Protein AF-A0A316D8R1-F1 (afdb_monomer)

pLDDT: mean 84.89, std 15.45, range [44.38, 97.94]

Organism: NCBI:txid378543

Radius of gyration: 22.31 Å; Cα contacts (8 Å, |Δi|>4): 85; chains: 1; bounding box: 73×30×58 Å

Mean predicted aligned error: 10.23 Å

Sequence (137 aa):
METTRPKRKTTRTHRALELETQEMLDAAETISLGQAMKDFITAKTAERAAPRTIKDYESHFRYLRNWLTDHHPEITLQKITATVLREYVTWMTNDKEKFADHHIKRSKPGVTGLSPMTVNIRIRTMRAFFNWCQSEG

InterPro domains:
  IPR010998 Integrase/recombinase, N-terminal [G3DSA:1.10.150.130] (26-137)
  IPR011010 DNA breaking-rejoining enzyme, catalytic core [SSF56349] (31-137)
  IPR025269 Phage integrase SAM-like domain [PF13102] (37-131)
  IPR044068 Core-binding (CB) domain [PS51900] (31-134)

Foldseek 3Di:
DDDDDDDDDDDDDPVNVVVVVVVVVVVVPADFPVRLLVVLLVVCVVVVPDPVVSVLLVVLSVVLVVVCCVPPVPDGPVNDDPVVVVVVLVCQAFPAFPCPVPPPDDTDPPDGGDDPVVSVSSVVSVCSSVVCVVVPD

Structure (mmCIF, N/CA/C/O backbone):
data_AF-A0A316D8R1-F1
#
_entry.id   AF-A0A316D8R1-F1
#
loop_
_atom_site.group_PDB
_atom_site.id
_atom_site.type_symbol
_atom_site.label_atom_id
_atom_site.label_alt_id
_atom_site.label_comp_id
_atom_site.label_asym_id
_atom_site.label_entity_id
_atom_site.label_seq_id
_atom_site.pdbx_PDB_ins_code
_atom_site.Cartn_x
_atom_site.Cartn_y
_atom_site.Cartn_z
_atom_site.occupancy
_atom_site.B_iso_or_equiv
_atom_site.auth_seq_id
_atom_site.auth_comp_id
_atom_site.auth_asym_id
_atom_site.auth_atom_id
_atom_site.pdbx_PDB_model_num
ATOM 1 N N . MET A 1 1 ? -51.646 19.036 -39.142 1.00 44.38 1 MET A N 1
ATOM 2 C CA . MET A 1 1 ? -52.081 18.223 -37.985 1.00 44.38 1 MET A CA 1
ATOM 3 C C . MET A 1 1 ? -50.830 17.847 -37.218 1.00 44.38 1 MET A C 1
ATOM 5 O O . MET A 1 1 ? -50.110 16.966 -37.661 1.00 44.38 1 MET A O 1
ATOM 9 N N . GLU A 1 2 ? -50.517 18.569 -36.148 1.00 48.25 2 GLU A N 1
ATOM 10 C CA . GLU A 1 2 ? -49.294 18.360 -35.369 1.00 48.25 2 GLU A CA 1
ATOM 11 C C . GLU A 1 2 ? -49.704 17.988 -33.944 1.00 48.25 2 GLU A C 1
ATOM 13 O O . GLU A 1 2 ? -50.318 18.776 -33.228 1.00 48.25 2 GLU A O 1
ATOM 18 N N . THR A 1 3 ? -49.486 16.726 -33.574 1.00 49.09 3 THR A N 1
ATOM 19 C CA . THR A 1 3 ? -49.880 16.188 -32.270 1.00 49.09 3 THR A CA 1
ATOM 20 C C . THR A 1 3 ? -48.711 16.313 -31.298 1.00 49.09 3 THR A C 1
ATOM 22 O O . THR A 1 3 ? -47.805 15.476 -31.292 1.00 49.09 3 THR A O 1
ATOM 25 N N . THR A 1 4 ? -48.725 17.342 -30.455 1.00 52.19 4 THR A N 1
ATOM 26 C CA . THR A 1 4 ? -47.747 17.503 -29.372 1.00 52.19 4 THR A CA 1
ATOM 27 C C . THR A 1 4 ? -48.005 16.453 -28.288 1.00 52.19 4 THR A C 1
ATOM 29 O O . THR A 1 4 ? -48.990 16.529 -27.555 1.00 52.19 4 THR A O 1
ATOM 32 N N . ARG A 1 5 ? -47.128 15.444 -28.177 1.00 58.62 5 ARG A N 1
ATOM 33 C CA . ARG A 1 5 ? -47.180 14.453 -27.086 1.00 58.62 5 ARG A CA 1
ATOM 34 C C . ARG A 1 5 ? -46.862 15.125 -25.741 1.00 58.62 5 ARG A C 1
ATOM 36 O O . ARG A 1 5 ? -45.877 15.862 -25.660 1.00 58.62 5 ARG A O 1
ATOM 43 N N . PRO A 1 6 ? -47.625 14.853 -24.667 1.00 55.84 6 PRO A N 1
ATOM 44 C CA . PRO A 1 6 ? -47.364 15.459 -23.370 1.00 55.84 6 PRO A CA 1
ATOM 45 C C . PRO A 1 6 ? -46.076 14.887 -22.765 1.00 55.84 6 PRO A C 1
ATOM 47 O O . PRO A 1 6 ? -45.908 13.671 -22.643 1.00 55.84 6 PRO A O 1
ATOM 50 N N . LYS A 1 7 ? -45.153 15.772 -22.369 1.00 57.84 7 LYS A N 1
ATOM 51 C CA . LYS A 1 7 ? -43.934 15.397 -21.641 1.00 57.84 7 LYS A CA 1
ATOM 52 C C . LYS A 1 7 ? -44.322 14.869 -20.258 1.00 57.84 7 LYS A C 1
ATOM 54 O O . LYS A 1 7 ? -44.760 15.633 -19.399 1.00 57.84 7 LYS A O 1
ATOM 59 N N . ARG A 1 8 ? -44.145 13.564 -20.032 1.00 51.91 8 ARG A N 1
ATOM 60 C CA . ARG A 1 8 ? -44.236 12.959 -18.697 1.00 51.91 8 ARG A CA 1
ATOM 61 C C . ARG A 1 8 ? -43.124 13.546 -17.827 1.00 51.91 8 ARG A C 1
ATOM 63 O O . ARG A 1 8 ? -41.949 13.310 -18.092 1.00 51.91 8 ARG A O 1
ATOM 70 N N . LYS A 1 9 ? -43.494 14.313 -16.801 1.00 52.19 9 LYS A N 1
ATOM 71 C CA . LYS A 1 9 ? -42.576 14.682 -15.721 1.00 52.19 9 LYS A CA 1
ATOM 72 C C . LYS A 1 9 ? -42.426 13.462 -14.817 1.00 52.19 9 LYS A C 1
ATOM 74 O O . LYS A 1 9 ? -43.358 13.099 -14.107 1.00 52.19 9 LYS A O 1
ATOM 79 N N . THR A 1 10 ? -41.287 12.790 -14.896 1.00 57.50 10 THR A N 1
ATOM 80 C CA . THR A 1 10 ? -40.895 11.753 -13.942 1.00 57.50 10 THR A CA 1
ATOM 81 C C . THR A 1 10 ? -40.521 12.439 -12.633 1.00 57.50 10 THR A C 1
ATOM 83 O O . THR A 1 10 ? -39.462 13.049 -12.523 1.00 57.50 10 THR A O 1
ATOM 86 N N . THR A 1 11 ? -41.411 12.390 -11.645 1.00 60.72 11 THR A N 1
ATOM 87 C CA . THR A 1 11 ? -41.090 12.828 -10.283 1.00 60.72 11 THR A CA 1
ATOM 88 C C . THR A 1 11 ? -40.252 11.742 -9.619 1.00 60.72 11 THR A C 1
ATOM 90 O O . THR A 1 11 ? -40.676 10.587 -9.557 1.00 60.72 11 THR A O 1
AT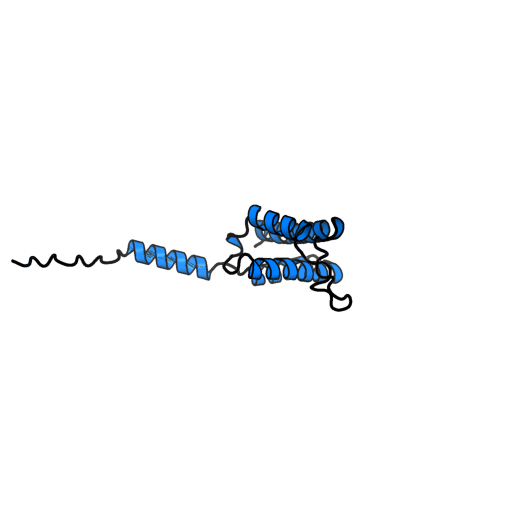OM 93 N N . ARG A 1 12 ? -39.056 12.096 -9.135 1.00 60.12 12 ARG A N 1
ATOM 94 C CA . ARG A 1 12 ? -38.235 11.197 -8.315 1.00 60.12 12 ARG A CA 1
ATOM 95 C C . ARG A 1 12 ? -39.019 10.814 -7.063 1.00 60.12 12 ARG A C 1
ATOM 97 O O . ARG A 1 12 ? -39.487 11.679 -6.332 1.00 60.12 12 ARG A O 1
ATOM 104 N N . THR A 1 13 ? -39.184 9.519 -6.832 1.00 69.06 13 THR A N 1
ATOM 105 C CA . THR A 1 13 ? -39.852 8.996 -5.635 1.00 69.06 13 THR A CA 1
ATOM 106 C C . THR A 1 13 ? -38.980 9.191 -4.398 1.00 69.06 13 THR A C 1
ATOM 108 O O . THR A 1 13 ? -37.764 9.043 -4.501 1.00 69.06 13 THR A O 1
ATOM 111 N N . HIS A 1 14 ? -39.591 9.404 -3.228 1.00 70.75 14 HIS A N 1
ATOM 112 C CA . HIS A 1 14 ? -38.890 9.511 -1.938 1.00 70.75 14 HIS A CA 1
ATOM 113 C C . HIS A 1 14 ? -37.896 8.367 -1.694 1.00 70.75 14 HIS A C 1
ATOM 115 O O . HIS A 1 14 ? -36.748 8.632 -1.374 1.00 70.75 14 HIS A O 1
ATOM 121 N N . ARG A 1 15 ? -38.263 7.120 -2.016 1.00 69.19 15 ARG A N 1
ATOM 122 C CA . ARG A 1 15 ? -37.365 5.953 -1.926 1.00 69.19 15 ARG A CA 1
ATOM 123 C C . ARG A 1 15 ? -36.064 6.094 -2.729 1.00 69.19 15 ARG A C 1
ATOM 125 O O . ARG A 1 15 ? -35.023 5.615 -2.308 1.00 69.19 15 ARG A O 1
ATOM 132 N N . ALA A 1 16 ? -36.113 6.741 -3.892 1.00 68.00 16 ALA A N 1
ATOM 133 C CA . ALA A 1 16 ? -34.934 6.969 -4.732 1.00 68.00 16 ALA A CA 1
ATOM 134 C C . ALA A 1 16 ? -34.088 8.158 -4.250 1.00 68.00 16 ALA A C 1
ATOM 136 O O . ALA A 1 16 ? -32.954 8.306 -4.689 1.00 68.00 16 ALA A O 1
ATOM 137 N N . LEU A 1 17 ? -34.646 9.027 -3.404 1.00 70.06 17 LEU A N 1
ATOM 138 C CA . LEU A 1 17 ? -33.904 10.070 -2.696 1.00 70.06 17 LEU A CA 1
ATOM 139 C C . LEU A 1 17 ? -33.284 9.495 -1.417 1.00 70.06 17 LEU A C 1
ATOM 141 O O . LEU A 1 17 ? -32.128 9.767 -1.141 1.00 70.06 17 LEU A O 1
ATOM 145 N N . GLU A 1 18 ? -34.009 8.647 -0.687 1.00 71.62 18 GLU A N 1
ATOM 146 C CA . GLU A 1 18 ? -33.522 7.928 0.498 1.00 71.62 18 GLU A CA 1
ATOM 147 C C . GLU A 1 18 ? -32.348 7.003 0.167 1.00 71.62 18 GLU A C 1
ATOM 149 O O . GLU A 1 18 ? -31.344 7.043 0.865 1.00 71.62 18 GLU A O 1
ATOM 154 N N . LEU A 1 19 ? -32.429 6.231 -0.925 1.00 69.06 19 LEU A N 1
ATOM 155 C CA . LEU A 1 19 ? -31.321 5.384 -1.387 1.00 69.06 19 LEU A CA 1
ATOM 156 C C . LEU A 1 19 ? -30.081 6.202 -1.754 1.00 69.06 19 LEU A C 1
ATOM 158 O O . LEU A 1 19 ? -28.982 5.838 -1.369 1.00 69.06 19 LEU A O 1
ATOM 162 N N . GLU A 1 20 ? -30.259 7.326 -2.447 1.00 73.12 20 GLU A N 1
ATOM 163 C CA . GLU A 1 20 ? -29.147 8.201 -2.836 1.00 73.12 20 GLU A CA 1
ATOM 164 C C . GLU A 1 20 ? -28.550 8.915 -1.613 1.00 73.12 20 GLU A C 1
ATOM 166 O O . GLU A 1 20 ? -27.340 9.074 -1.508 1.00 73.12 20 GLU A O 1
ATOM 171 N N . THR A 1 21 ? -29.393 9.278 -0.639 1.00 71.62 21 THR A N 1
ATOM 172 C CA . THR A 1 21 ? -28.955 9.835 0.648 1.00 71.62 21 THR A CA 1
ATOM 173 C C . THR A 1 21 ? -28.169 8.793 1.440 1.00 71.62 21 THR A C 1
ATOM 175 O O . THR A 1 21 ? -27.128 9.120 1.995 1.00 71.62 21 THR A O 1
ATOM 178 N N . GLN A 1 22 ? -28.622 7.538 1.455 1.00 65.50 22 GLN A N 1
ATOM 179 C CA . GLN A 1 22 ? -27.919 6.439 2.111 1.00 65.50 22 GLN A CA 1
ATOM 180 C C . GLN A 1 22 ? -26.588 6.127 1.416 1.00 65.50 22 GLN A C 1
ATOM 182 O O . GLN A 1 22 ? -25.572 6.043 2.089 1.00 65.50 22 GLN A O 1
ATOM 187 N N . GLU A 1 23 ? -26.553 6.053 0.084 1.00 65.31 23 GLU A N 1
ATOM 188 C CA . GLU A 1 23 ? -25.311 5.876 -0.683 1.00 65.31 23 GLU A CA 1
ATOM 189 C C . GLU A 1 23 ? -24.324 7.031 -0.453 1.00 65.31 23 GLU A C 1
ATOM 191 O O . GLU A 1 23 ? -23.118 6.808 -0.362 1.00 65.31 23 GLU A O 1
ATOM 196 N N . MET A 1 24 ? -24.819 8.265 -0.322 1.00 62.38 24 MET A N 1
ATOM 197 C CA . MET A 1 24 ? -23.998 9.429 0.016 1.00 62.38 24 MET A CA 1
ATOM 198 C C . MET A 1 24 ? -23.467 9.386 1.454 1.00 62.38 24 MET A C 1
ATOM 200 O O . MET A 1 24 ? -22.323 9.782 1.676 1.00 62.38 24 MET A O 1
ATOM 204 N N . LEU A 1 25 ? -24.268 8.926 2.418 1.00 60.38 25 LEU A N 1
ATOM 205 C CA . LEU A 1 25 ? -23.848 8.753 3.812 1.00 60.38 25 LEU A CA 1
ATOM 206 C C . LEU A 1 25 ? -22.807 7.636 3.931 1.00 60.38 25 LEU A C 1
ATOM 208 O O . LEU A 1 25 ? -21.743 7.863 4.499 1.00 60.38 25 LEU A O 1
ATOM 212 N N . ASP A 1 26 ? -23.054 6.492 3.295 1.00 58.31 26 ASP A N 1
ATOM 213 C CA . ASP A 1 26 ? -22.121 5.368 3.253 1.00 58.31 26 ASP A CA 1
ATOM 214 C C . ASP A 1 26 ? -20.800 5.788 2.583 1.00 58.31 26 ASP A C 1
ATOM 216 O O . ASP A 1 26 ? -19.719 5.482 3.080 1.00 58.31 26 ASP A O 1
ATOM 220 N N . ALA A 1 27 ? -20.855 6.561 1.490 1.00 55.88 27 ALA A N 1
ATOM 221 C CA . ALA A 1 27 ? -19.661 7.106 0.845 1.00 55.88 27 ALA A CA 1
ATOM 222 C C . ALA A 1 27 ? -18.909 8.109 1.740 1.00 55.88 27 ALA A C 1
ATOM 224 O O . ALA A 1 27 ? -17.675 8.108 1.748 1.00 55.88 27 ALA A O 1
ATOM 225 N N . ALA A 1 28 ? -19.625 8.934 2.510 1.00 53.22 28 ALA A N 1
ATOM 226 C CA . ALA A 1 28 ? -19.037 9.888 3.450 1.00 53.22 28 ALA A CA 1
ATOM 227 C C . ALA A 1 28 ? -18.394 9.209 4.675 1.00 53.22 28 ALA A C 1
ATOM 229 O O . ALA A 1 28 ? -17.471 9.771 5.264 1.00 53.22 28 ALA A O 1
ATOM 230 N N . GLU A 1 29 ? -18.844 8.005 5.032 1.00 56.47 29 GLU A N 1
ATOM 231 C CA . GLU A 1 29 ? -18.36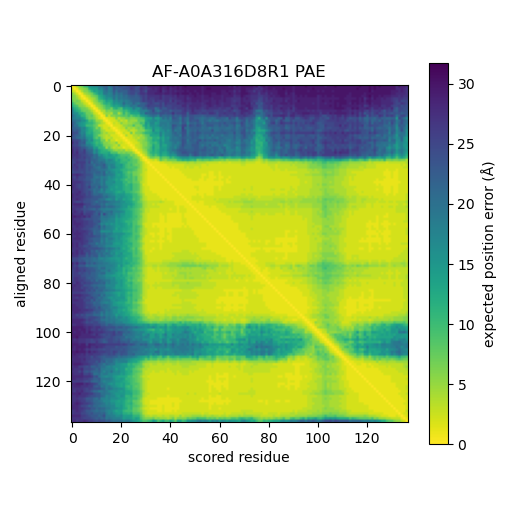6 7.245 6.192 1.00 56.47 29 GLU A CA 1
ATOM 232 C C . GLU A 1 29 ? -17.239 6.249 5.846 1.00 56.47 29 GLU A C 1
ATOM 234 O O . GLU A 1 29 ? -16.626 5.647 6.730 1.00 56.47 29 GLU A O 1
ATOM 239 N N . THR A 1 30 ? -16.880 6.104 4.563 1.00 69.88 30 THR A N 1
ATOM 240 C CA . THR A 1 30 ? -15.749 5.249 4.173 1.00 69.88 30 THR A CA 1
ATOM 241 C C . THR A 1 30 ? -14.395 5.859 4.544 1.00 69.88 30 THR A C 1
ATOM 243 O O . THR A 1 30 ? -13.978 6.907 4.047 1.00 69.88 30 THR A O 1
ATOM 246 N N . ILE A 1 31 ? -13.642 5.145 5.386 1.00 83.00 31 ILE A N 1
ATOM 247 C CA . ILE A 1 31 ? -12.252 5.482 5.705 1.00 83.00 31 ILE A CA 1
ATOM 248 C C . ILE A 1 31 ? -11.433 5.492 4.408 1.00 83.00 31 ILE A C 1
ATOM 250 O O . ILE A 1 31 ? -11.416 4.524 3.640 1.00 83.00 31 ILE A O 1
ATOM 254 N N . SER A 1 32 ? -10.728 6.598 4.159 1.00 90.25 32 SER A N 1
ATOM 255 C CA . SER A 1 32 ? -9.832 6.693 3.006 1.00 90.25 32 SER A CA 1
ATOM 256 C C . SER A 1 32 ? -8.653 5.724 3.144 1.00 90.25 32 SER A C 1
ATOM 258 O O . SER A 1 32 ? -8.140 5.502 4.240 1.00 90.25 32 SER A O 1
ATOM 260 N N . LEU A 1 33 ? -8.133 5.227 2.018 1.00 90.88 33 LEU A N 1
ATOM 261 C CA . LEU A 1 33 ? -6.949 4.356 1.992 1.00 90.88 33 LEU A CA 1
ATOM 262 C C . LEU A 1 33 ? -5.753 4.968 2.754 1.00 90.88 33 LEU A C 1
ATOM 264 O O . LEU A 1 33 ? -5.001 4.268 3.427 1.00 90.88 33 LEU A O 1
ATOM 268 N N . GLY A 1 34 ? -5.581 6.292 2.667 1.00 92.88 34 GLY A N 1
ATOM 269 C CA . GLY A 1 34 ? -4.532 7.011 3.389 1.00 92.88 34 GLY A CA 1
ATOM 270 C C . GLY A 1 34 ? -4.772 7.104 4.896 1.00 92.88 34 GLY A C 1
ATOM 271 O O . GLY A 1 34 ? -3.802 7.099 5.650 1.00 92.88 34 GLY A O 1
ATOM 272 N N . GLN A 1 35 ? -6.029 7.183 5.333 1.00 93.56 35 GLN A N 1
ATOM 273 C CA . GLN A 1 35 ? -6.378 7.185 6.752 1.00 93.56 35 GLN A CA 1
ATOM 274 C C . GLN A 1 35 ? -6.179 5.795 7.362 1.00 93.56 35 GLN A C 1
ATOM 276 O O . GLN A 1 35 ? -5.442 5.686 8.336 1.00 93.56 35 GLN A O 1
ATOM 281 N N . ALA A 1 36 ? -6.663 4.739 6.700 1.00 94.75 36 ALA A N 1
ATOM 282 C CA . ALA A 1 36 ? -6.433 3.356 7.126 1.00 94.75 36 ALA A CA 1
ATOM 283 C C . ALA A 1 36 ? -4.936 3.047 7.308 1.00 94.75 36 ALA A C 1
ATOM 285 O O . ALA A 1 36 ? -4.533 2.388 8.262 1.00 94.75 36 ALA A O 1
ATOM 286 N N . MET A 1 37 ? -4.071 3.582 6.436 1.00 96.56 37 MET A N 1
ATOM 287 C CA . MET A 1 37 ? -2.624 3.429 6.598 1.00 96.56 37 MET A CA 1
ATOM 288 C C . MET A 1 37 ? -2.070 4.140 7.842 1.00 96.56 37 MET A C 1
ATOM 290 O O . MET A 1 37 ? -1.172 3.611 8.494 1.00 96.56 37 MET A O 1
ATOM 294 N N . LYS A 1 38 ? -2.567 5.332 8.188 1.00 96.69 38 LYS A N 1
ATOM 295 C CA . LYS A 1 38 ? -2.142 6.029 9.417 1.00 96.69 38 LYS A CA 1
ATOM 296 C C . LYS A 1 38 ? -2.555 5.247 10.659 1.00 96.69 38 LYS A C 1
ATOM 298 O O . LYS A 1 38 ? -1.762 5.127 11.595 1.00 96.69 38 LYS A O 1
ATOM 303 N N . ASP A 1 39 ? -3.759 4.694 10.638 1.00 96.56 39 ASP A N 1
ATOM 304 C CA . ASP A 1 39 ? -4.298 3.909 11.744 1.00 96.56 39 ASP A CA 1
ATOM 305 C C . ASP A 1 39 ? -3.501 2.603 11.900 1.00 96.56 39 ASP A C 1
ATOM 307 O O . ASP A 1 39 ? -3.028 2.295 12.995 1.00 96.56 39 ASP A O 1
ATOM 311 N N . PHE A 1 40 ? -3.173 1.935 10.786 1.00 97.50 40 PHE A N 1
ATOM 312 C CA . PHE A 1 40 ? -2.267 0.784 10.761 1.00 97.50 40 PHE A CA 1
ATOM 313 C C . PHE A 1 40 ? -0.886 1.098 11.358 1.00 97.50 40 PHE A C 1
ATOM 315 O O . PHE A 1 40 ? -0.372 0.340 12.181 1.00 97.50 40 PHE A O 1
ATOM 322 N N . ILE A 1 41 ? -0.260 2.217 10.974 1.00 97.94 41 ILE A N 1
ATOM 323 C CA . ILE A 1 41 ? 1.041 2.617 11.537 1.00 97.94 41 ILE A CA 1
ATOM 324 C C . ILE A 1 41 ? 0.936 2.907 13.037 1.00 97.94 41 ILE A C 1
ATOM 326 O O . ILE A 1 41 ? 1.840 2.538 13.794 1.00 97.94 41 ILE A O 1
ATOM 330 N N . THR A 1 42 ? -0.162 3.515 13.481 1.00 97.69 42 THR A N 1
ATOM 331 C CA . THR A 1 42 ? -0.432 3.754 14.905 1.00 97.69 42 THR A CA 1
ATOM 332 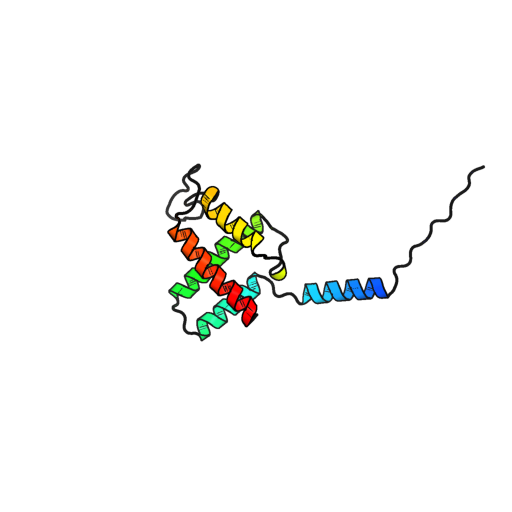C C . THR A 1 42 ? -0.524 2.432 15.667 1.00 97.69 42 THR A C 1
ATOM 334 O O . THR A 1 42 ? 0.170 2.263 16.672 1.00 97.69 42 THR A O 1
ATOM 337 N N . ALA A 1 43 ? -1.268 1.454 15.141 1.00 97.56 43 ALA A N 1
ATOM 338 C CA . ALA A 1 43 ? -1.367 0.113 15.714 1.00 97.56 43 ALA A CA 1
ATOM 339 C C . ALA A 1 43 ? 0.004 -0.584 15.785 1.00 97.56 43 ALA A C 1
ATOM 341 O O . ALA A 1 43 ? 0.426 -1.036 16.849 1.00 97.56 43 ALA A O 1
ATOM 342 N N . LYS A 1 44 ? 0.781 -0.578 14.692 1.00 97.12 44 LYS A N 1
ATOM 343 C CA . LYS A 1 44 ? 2.128 -1.182 14.674 1.00 97.12 44 LYS A CA 1
ATOM 344 C C . LYS A 1 44 ? 3.120 -0.489 15.598 1.00 97.12 44 LYS A C 1
ATOM 346 O O . LYS A 1 44 ? 4.009 -1.141 16.146 1.00 97.12 44 LYS A O 1
ATOM 351 N N . THR A 1 45 ? 2.956 0.807 15.820 1.00 97.06 45 THR A N 1
ATOM 352 C CA . THR A 1 45 ? 3.749 1.543 16.806 1.00 97.06 45 THR A CA 1
ATOM 353 C C . THR A 1 45 ? 3.379 1.123 18.231 1.00 97.06 45 THR A C 1
ATOM 355 O O . THR A 1 45 ? 4.277 0.887 19.040 1.00 97.06 45 THR A O 1
ATOM 358 N N . ALA A 1 46 ? 2.088 0.946 18.530 1.00 97.00 46 ALA A N 1
ATOM 359 C CA . ALA A 1 46 ? 1.621 0.436 19.823 1.00 97.00 46 ALA A CA 1
ATOM 360 C C . ALA A 1 46 ? 2.100 -1.006 20.095 1.00 97.00 46 ALA A C 1
ATOM 362 O O . ALA A 1 46 ? 2.486 -1.329 21.218 1.00 97.00 46 ALA A O 1
ATOM 363 N N . GLU A 1 47 ? 2.197 -1.838 19.052 1.00 96.00 47 GLU A N 1
ATOM 364 C CA . GLU A 1 47 ? 2.810 -3.179 19.091 1.00 96.00 47 GLU A CA 1
ATOM 365 C C . GLU A 1 47 ? 4.343 -3.162 19.267 1.00 96.00 47 GLU A C 1
ATOM 367 O O . GLU A 1 47 ? 4.972 -4.218 19.335 1.00 96.00 47 GLU A O 1
ATOM 372 N N . ARG A 1 48 ? 4.967 -1.978 19.349 1.00 96.88 48 ARG A N 1
ATOM 373 C CA . ARG A 1 48 ? 6.425 -1.784 19.429 1.00 96.88 48 ARG A CA 1
ATOM 374 C C . ARG A 1 48 ? 7.186 -2.321 18.212 1.00 96.88 48 ARG A C 1
ATOM 376 O O . ARG A 1 48 ? 8.323 -2.781 18.340 1.00 96.88 48 ARG A O 1
ATOM 383 N N . ALA A 1 49 ? 6.599 -2.237 17.017 1.00 97.00 49 ALA A N 1
ATOM 384 C CA . ALA A 1 49 ? 7.336 -2.517 15.791 1.00 97.00 49 ALA A CA 1
ATOM 385 C C . ALA A 1 49 ? 8.568 -1.600 15.685 1.00 97.00 49 ALA A C 1
ATOM 387 O O . ALA A 1 49 ? 8.515 -0.409 15.996 1.00 97.00 49 ALA A O 1
ATOM 388 N N . ALA A 1 50 ? 9.693 -2.154 15.225 1.00 97.62 50 ALA A N 1
ATOM 389 C CA . ALA A 1 50 ? 10.923 -1.382 15.095 1.00 97.62 50 ALA A CA 1
ATOM 390 C C . ALA A 1 50 ? 10.721 -0.174 14.153 1.00 97.62 50 ALA A C 1
ATOM 392 O O . ALA A 1 50 ? 10.052 -0.318 13.123 1.00 97.62 50 ALA A O 1
ATOM 393 N N . PRO A 1 51 ? 11.368 0.984 14.404 1.00 97.19 51 PRO A N 1
ATOM 394 C CA . PRO A 1 51 ? 11.236 2.170 13.548 1.00 97.19 51 PRO A CA 1
ATOM 395 C C . PRO A 1 51 ? 11.560 1.891 12.078 1.00 97.19 51 PRO A C 1
ATOM 397 O O . PRO A 1 51 ? 10.953 2.445 11.161 1.00 97.19 51 PRO A O 1
ATOM 400 N N . ARG A 1 52 ? 12.505 0.973 11.841 1.00 96.50 52 ARG A N 1
ATOM 401 C CA . ARG A 1 52 ? 12.843 0.519 10.494 1.00 96.50 52 ARG A CA 1
ATOM 402 C C . ARG A 1 52 ? 11.665 -0.175 9.805 1.00 96.50 52 ARG A C 1
ATOM 404 O O . ARG A 1 52 ? 11.407 0.105 8.639 1.00 96.50 52 ARG A O 1
ATOM 411 N N . THR A 1 53 ? 10.959 -1.039 10.525 1.00 96.69 53 THR A N 1
ATOM 412 C CA . THR A 1 53 ? 9.791 -1.771 10.027 1.00 96.69 53 THR A CA 1
ATOM 413 C C . THR A 1 53 ? 8.653 -0.814 9.678 1.00 96.69 53 THR A C 1
ATOM 415 O O . THR A 1 53 ? 8.069 -0.940 8.606 1.00 96.69 53 THR A O 1
ATOM 418 N N . ILE A 1 54 ? 8.392 0.186 10.529 1.00 97.94 54 ILE A N 1
ATOM 419 C CA . ILE A 1 54 ? 7.416 1.257 10.261 1.00 97.94 54 ILE A CA 1
ATOM 420 C C . ILE A 1 54 ? 7.743 1.975 8.946 1.00 97.94 54 ILE A C 1
ATOM 422 O O . ILE A 1 54 ? 6.904 2.054 8.050 1.00 97.94 54 ILE A O 1
ATOM 426 N N . LYS A 1 55 ? 8.998 2.400 8.772 1.00 97.06 55 LYS A N 1
ATOM 427 C CA . LYS A 1 55 ? 9.450 3.070 7.545 1.00 97.06 55 LYS A CA 1
ATOM 428 C C . LYS A 1 55 ? 9.315 2.196 6.294 1.00 97.06 55 LYS A C 1
ATOM 430 O O . LYS A 1 55 ? 9.027 2.705 5.204 1.00 97.06 55 LYS A O 1
ATOM 435 N N . ASP A 1 56 ? 9.555 0.893 6.425 1.00 96.19 56 ASP A N 1
ATOM 436 C CA . ASP A 1 56 ? 9.387 -0.053 5.323 1.00 96.19 56 ASP A CA 1
ATOM 437 C C . ASP A 1 56 ? 7.894 -0.200 4.959 1.00 96.19 56 ASP A C 1
ATOM 439 O O . ASP A 1 56 ? 7.566 -0.158 3.772 1.00 96.19 56 ASP A O 1
ATOM 443 N N . TYR A 1 57 ? 6.981 -0.263 5.940 1.00 97.81 57 TYR A N 1
ATOM 444 C CA . TYR A 1 57 ? 5.534 -0.235 5.687 1.00 97.81 57 TYR A CA 1
ATOM 445 C C . TYR A 1 57 ? 5.108 1.024 4.925 1.00 97.81 57 TYR A C 1
ATOM 447 O O . TYR A 1 57 ? 4.494 0.914 3.863 1.00 97.81 57 TYR A O 1
ATOM 455 N N . GLU A 1 58 ? 5.488 2.210 5.403 1.00 96.75 58 GLU A N 1
ATOM 456 C CA . GLU A 1 58 ? 5.174 3.487 4.747 1.00 96.75 58 GLU A CA 1
ATOM 457 C C . GLU A 1 58 ? 5.714 3.549 3.315 1.00 96.75 58 GLU A C 1
ATOM 459 O O . GLU A 1 58 ? 5.027 3.979 2.385 1.00 96.75 58 GLU A O 1
ATOM 464 N N . SER A 1 59 ? 6.954 3.095 3.113 1.00 96.00 59 SER A N 1
ATOM 465 C CA . SER A 1 59 ? 7.595 3.122 1.799 1.00 96.00 59 SER A CA 1
ATOM 466 C C . SER A 1 59 ? 6.912 2.180 0.815 1.00 96.00 59 SER A C 1
ATOM 468 O O . SER A 1 59 ? 6.680 2.563 -0.331 1.00 96.00 59 SER A O 1
ATOM 470 N N . HIS A 1 60 ? 6.579 0.960 1.238 1.00 96.44 60 HIS A N 1
ATOM 471 C CA . HIS A 1 60 ? 5.902 -0.001 0.373 1.00 96.44 60 HIS A CA 1
ATOM 472 C C . HIS A 1 60 ? 4.461 0.399 0.081 1.00 96.44 60 HIS A C 1
ATOM 474 O O . HIS A 1 60 ? 4.027 0.275 -1.066 1.00 96.44 60 HIS A O 1
ATOM 480 N N . PHE A 1 61 ? 3.762 0.943 1.075 1.00 97.00 61 PHE A N 1
ATOM 481 C CA . PHE A 1 61 ? 2.432 1.498 0.886 1.00 97.00 61 PHE A CA 1
ATOM 482 C C . PHE A 1 61 ? 2.443 2.670 -0.095 1.00 97.00 61 PHE A C 1
ATOM 484 O O . PHE A 1 61 ? 1.620 2.704 -1.003 1.00 97.00 61 PHE A O 1
ATOM 491 N N . ARG A 1 62 ? 3.414 3.588 0.002 1.00 95.81 62 ARG A N 1
ATOM 492 C CA . ARG A 1 62 ? 3.572 4.676 -0.976 1.00 95.81 62 ARG A CA 1
ATOM 493 C C . ARG A 1 62 ? 3.687 4.140 -2.405 1.00 95.81 62 ARG A C 1
ATOM 495 O O . ARG A 1 62 ? 3.068 4.700 -3.300 1.00 95.81 62 ARG A O 1
ATOM 502 N N . TYR A 1 63 ? 4.441 3.061 -2.627 1.00 95.44 63 TYR A N 1
ATOM 503 C CA . TYR A 1 63 ? 4.555 2.469 -3.965 1.00 95.44 63 TYR A CA 1
ATOM 504 C C . TYR A 1 63 ? 3.237 1.879 -4.471 1.00 95.44 63 TYR A C 1
ATOM 506 O O . TYR A 1 63 ? 2.925 2.059 -5.644 1.00 95.44 63 TYR A O 1
ATOM 514 N N . LEU A 1 64 ? 2.475 1.206 -3.603 1.00 96.50 64 LEU A N 1
ATOM 515 C CA . LEU A 1 64 ? 1.138 0.723 -3.947 1.00 96.50 64 LEU A CA 1
ATOM 516 C C . LEU A 1 64 ? 0.208 1.898 -4.263 1.00 96.50 64 LEU A C 1
ATOM 518 O O . LEU A 1 64 ? -0.449 1.888 -5.294 1.00 96.50 64 LEU A O 1
ATOM 522 N N . ARG A 1 65 ? 0.185 2.926 -3.409 1.00 95.31 65 ARG A N 1
ATOM 523 C CA . ARG A 1 65 ? -0.670 4.103 -3.581 1.00 95.31 65 ARG A CA 1
ATOM 524 C C . ARG A 1 65 ? -0.390 4.815 -4.897 1.00 95.31 65 ARG A C 1
ATOM 526 O O . ARG A 1 65 ? -1.332 5.106 -5.612 1.00 95.31 65 ARG A O 1
ATOM 533 N N . ASN A 1 66 ? 0.879 5.060 -5.222 1.00 94.75 66 ASN A N 1
ATOM 534 C CA . ASN A 1 66 ? 1.243 5.692 -6.489 1.00 94.75 66 ASN A CA 1
ATOM 535 C C . ASN A 1 66 ? 0.753 4.851 -7.675 1.00 94.75 66 ASN A C 1
ATOM 537 O O . ASN A 1 66 ? 0.106 5.376 -8.569 1.00 94.75 66 ASN A O 1
ATOM 541 N N . TRP A 1 67 ? 0.972 3.533 -7.633 1.00 96.62 67 TRP A N 1
ATOM 542 C CA . TRP A 1 67 ? 0.485 2.642 -8.682 1.00 96.62 67 TRP A CA 1
ATOM 543 C C . TRP A 1 67 ? -1.046 2.662 -8.815 1.00 96.62 67 TRP A C 1
ATOM 545 O O . TRP A 1 67 ? -1.551 2.712 -9.933 1.00 96.62 67 TRP A O 1
ATOM 555 N N . LEU A 1 68 ? -1.778 2.672 -7.694 1.00 96.19 68 LEU A N 1
ATOM 556 C CA . LEU A 1 68 ? -3.238 2.798 -7.687 1.00 96.19 68 LEU A CA 1
ATOM 557 C C . LEU A 1 68 ? -3.684 4.146 -8.257 1.00 96.19 68 LEU A C 1
ATOM 559 O O . LEU A 1 68 ? -4.612 4.173 -9.045 1.00 96.19 68 LEU A O 1
ATOM 563 N N . THR A 1 69 ? -3.018 5.250 -7.920 1.00 94.69 69 THR A N 1
ATOM 564 C CA . THR A 1 69 ? -3.321 6.562 -8.510 1.00 94.69 69 THR A CA 1
ATOM 565 C C . THR A 1 69 ? -3.143 6.556 -10.029 1.00 94.69 69 THR A C 1
ATOM 567 O O . THR A 1 69 ? -3.966 7.135 -10.730 1.00 94.69 69 THR A O 1
ATOM 570 N N . ASP A 1 70 ? -2.119 5.866 -10.534 1.00 95.06 70 ASP A N 1
ATOM 571 C CA . ASP A 1 70 ? -1.820 5.820 -11.968 1.00 95.06 70 ASP A CA 1
ATOM 572 C C . ASP A 1 70 ? -2.763 4.884 -12.753 1.00 95.06 70 ASP A C 1
ATOM 574 O O . ASP A 1 70 ? -3.126 5.189 -13.887 1.00 95.06 70 ASP A O 1
ATOM 578 N N . HIS A 1 71 ? -3.158 3.741 -12.176 1.00 96.00 71 HIS A N 1
ATOM 579 C CA . HIS A 1 71 ? -3.895 2.678 -12.891 1.00 96.00 71 HIS A CA 1
ATOM 580 C C . HIS A 1 71 ? -5.374 2.582 -12.499 1.00 96.00 71 HIS A C 1
ATOM 582 O O . HIS A 1 71 ? -6.184 2.054 -13.255 1.00 96.00 71 HIS A O 1
ATOM 588 N N . HIS A 1 72 ? -5.723 3.076 -11.314 1.00 94.50 72 HIS A N 1
ATOM 589 C CA . HIS A 1 72 ? -7.027 2.937 -10.670 1.00 94.50 72 HIS A CA 1
ATOM 590 C C . HIS A 1 72 ? -7.407 4.237 -9.920 1.00 94.50 72 HIS A C 1
ATOM 592 O O . HIS A 1 72 ? -7.655 4.198 -8.714 1.00 94.50 72 HIS A O 1
ATOM 598 N N . PRO A 1 73 ? -7.436 5.410 -10.583 1.00 90.69 73 PRO A N 1
ATOM 599 C CA . PRO A 1 73 ? -7.484 6.723 -9.919 1.00 90.69 73 PRO A CA 1
ATOM 600 C C . PRO A 1 73 ? -8.702 6.945 -9.009 1.00 90.69 73 PRO A C 1
ATOM 602 O O . PRO A 1 73 ? -8.619 7.702 -8.046 1.00 90.69 73 PRO A O 1
ATOM 605 N N . GLU A 1 74 ? -9.820 6.273 -9.286 1.00 89.62 74 GLU A N 1
ATOM 606 C CA . GLU A 1 74 ? -11.078 6.399 -8.535 1.00 89.62 74 GLU A CA 1
ATOM 607 C C . GLU A 1 74 ? -11.305 5.252 -7.533 1.00 89.62 74 GLU A C 1
ATOM 609 O O . GLU A 1 74 ? -12.397 5.101 -6.976 1.00 89.62 74 GLU A O 1
ATOM 614 N N . ILE A 1 75 ? -10.304 4.392 -7.315 1.00 91.69 75 ILE A N 1
ATOM 615 C CA . ILE A 1 75 ? -10.467 3.233 -6.439 1.00 91.69 75 ILE A CA 1
ATOM 616 C C . ILE A 1 75 ? -10.524 3.649 -4.971 1.00 91.69 75 ILE A C 1
ATOM 618 O O . ILE A 1 75 ? -9.673 4.373 -4.453 1.00 91.69 75 ILE A O 1
ATOM 622 N N . THR A 1 76 ? -11.531 3.135 -4.276 1.00 90.62 76 THR A N 1
ATOM 623 C CA . THR A 1 76 ? -11.662 3.258 -2.825 1.00 90.62 76 THR A CA 1
ATOM 624 C C . THR A 1 76 ? -11.086 2.022 -2.141 1.00 90.62 76 THR A C 1
ATOM 626 O O . THR A 1 76 ? -10.941 0.970 -2.766 1.00 90.62 76 THR A O 1
ATOM 629 N N . LEU A 1 77 ? -10.776 2.120 -0.844 1.00 89.94 77 LEU A N 1
ATOM 630 C CA . LEU A 1 77 ? -10.216 1.012 -0.054 1.00 89.94 77 LEU A CA 1
ATOM 631 C C . LEU A 1 77 ? -11.053 -0.275 -0.189 1.00 89.94 77 LEU A C 1
ATOM 633 O O . LEU A 1 77 ? -10.510 -1.353 -0.404 1.00 89.94 77 LEU A O 1
ATOM 637 N N . GLN A 1 78 ? -12.375 -0.137 -0.159 1.00 89.50 78 GLN A N 1
ATOM 638 C CA . GLN A 1 78 ? -13.362 -1.218 -0.207 1.00 89.50 78 GLN A CA 1
ATOM 639 C C . GLN A 1 78 ? -13.411 -1.904 -1.580 1.00 89.50 78 GLN A C 1
ATOM 641 O O . GLN A 1 78 ? -13.823 -3.056 -1.693 1.00 89.50 78 GLN A O 1
ATOM 646 N N . LYS A 1 79 ? -12.980 -1.205 -2.636 1.00 91.69 79 LYS A N 1
ATOM 647 C CA . LYS A 1 79 ? -12.919 -1.729 -4.005 1.00 91.69 79 LYS A CA 1
ATOM 648 C C . LYS A 1 79 ? -11.579 -2.397 -4.324 1.00 91.69 79 LYS A C 1
ATOM 650 O O . LYS A 1 79 ? -11.433 -2.971 -5.404 1.00 91.69 79 LYS A O 1
ATOM 655 N N . ILE A 1 80 ? -10.604 -2.366 -3.411 1.00 94.19 80 ILE A N 1
ATOM 656 C CA . ILE A 1 80 ? -9.330 -3.065 -3.600 1.00 94.19 80 ILE A CA 1
ATOM 657 C C . ILE A 1 80 ? -9.552 -4.565 -3.403 1.00 94.19 80 ILE A C 1
ATOM 659 O O . ILE A 1 80 ? -9.621 -5.075 -2.289 1.00 94.19 80 ILE A O 1
ATOM 663 N N . THR A 1 81 ? -9.643 -5.288 -4.516 1.00 94.81 81 THR A N 1
ATOM 664 C CA . THR A 1 81 ? -9.822 -6.743 -4.517 1.00 94.81 81 THR A CA 1
ATOM 665 C C . THR A 1 81 ? -8.494 -7.483 -4.661 1.00 94.81 81 THR A C 1
ATOM 667 O O . THR A 1 81 ? -7.472 -6.928 -5.072 1.00 94.81 81 THR A O 1
ATOM 670 N N . ALA A 1 82 ? -8.512 -8.797 -4.415 1.00 94.81 82 ALA A N 1
ATOM 671 C CA . ALA A 1 82 ? -7.373 -9.664 -4.715 1.00 94.81 82 ALA A CA 1
ATOM 672 C C . ALA A 1 82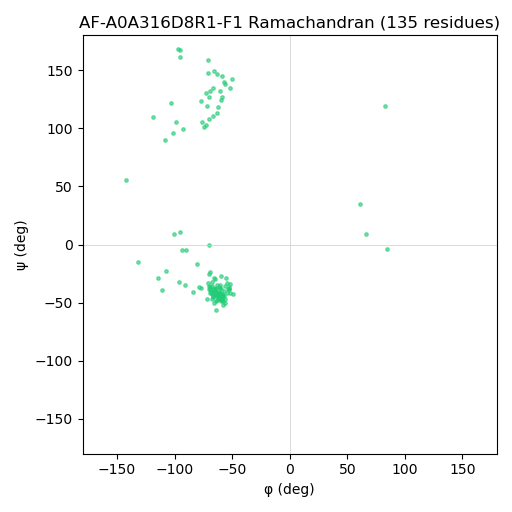 ? -6.933 -9.582 -6.190 1.00 94.81 82 ALA A C 1
ATOM 674 O O . ALA A 1 82 ? -5.755 -9.777 -6.479 1.00 94.81 82 ALA A O 1
ATOM 675 N N . THR A 1 83 ? -7.849 -9.287 -7.117 1.00 96.94 83 THR A N 1
ATOM 676 C CA . THR A 1 83 ? -7.529 -9.088 -8.537 1.00 96.94 83 THR A CA 1
ATOM 677 C C . THR A 1 83 ? -6.659 -7.852 -8.733 1.00 96.94 83 THR A C 1
ATOM 679 O O . THR A 1 83 ? -5.569 -7.982 -9.281 1.00 96.94 83 THR A O 1
ATOM 682 N N . VAL A 1 84 ? -7.051 -6.707 -8.167 1.00 97.12 84 VAL A N 1
ATOM 683 C CA . VAL A 1 84 ? -6.259 -5.462 -8.209 1.00 97.12 84 VAL A CA 1
ATOM 684 C C . VAL A 1 84 ? -4.866 -5.676 -7.605 1.00 97.12 84 VAL A C 1
ATOM 686 O O . VAL A 1 84 ? -3.855 -5.232 -8.146 1.00 97.12 84 VAL A O 1
ATOM 689 N N . LEU A 1 85 ? -4.770 -6.431 -6.506 1.00 96.88 85 LEU A N 1
ATOM 690 C CA . LEU A 1 85 ? -3.473 -6.750 -5.903 1.00 96.88 85 LEU A CA 1
ATOM 691 C C . LEU A 1 85 ? -2.614 -7.672 -6.785 1.00 96.88 85 LEU A C 1
ATOM 693 O O . LEU A 1 85 ? -1.392 -7.519 -6.818 1.00 96.88 85 LEU A O 1
ATOM 697 N N . ARG A 1 86 ? -3.216 -8.621 -7.514 1.00 97.44 86 ARG A N 1
ATOM 698 C CA . ARG A 1 86 ? -2.493 -9.464 -8.485 1.00 97.44 86 ARG A CA 1
ATOM 699 C C . ARG A 1 86 ? -2.034 -8.665 -9.700 1.00 97.44 86 ARG A C 1
ATOM 701 O O . ARG A 1 86 ? -0.932 -8.918 -10.185 1.00 97.44 86 ARG A O 1
ATOM 708 N N . GLU A 1 87 ? -2.821 -7.697 -10.156 1.00 9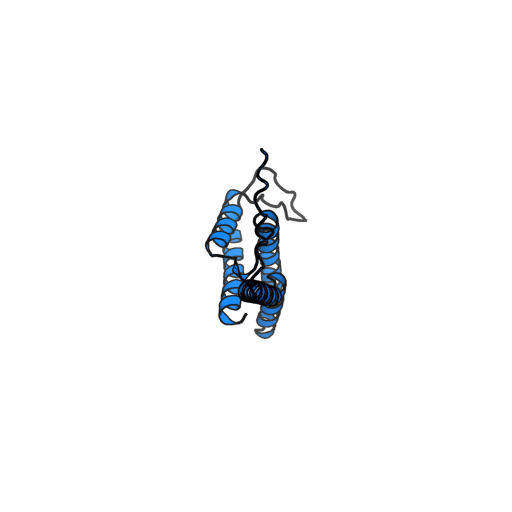7.88 87 GLU A N 1
ATOM 709 C CA . GLU A 1 87 ? -2.411 -6.754 -11.202 1.00 97.88 87 GLU A CA 1
ATOM 710 C C . GLU A 1 87 ? -1.178 -5.965 -10.757 1.00 97.88 87 GLU A C 1
ATOM 712 O O . GLU A 1 87 ? -0.180 -5.949 -11.473 1.00 97.88 87 GLU A O 1
ATOM 717 N N . TYR A 1 88 ? -1.175 -5.431 -9.531 1.00 97.75 88 TYR A N 1
ATOM 718 C CA . TYR A 1 88 ? -0.001 -4.744 -8.988 1.00 97.75 88 TYR A CA 1
ATOM 719 C C . TYR A 1 88 ? 1.239 -5.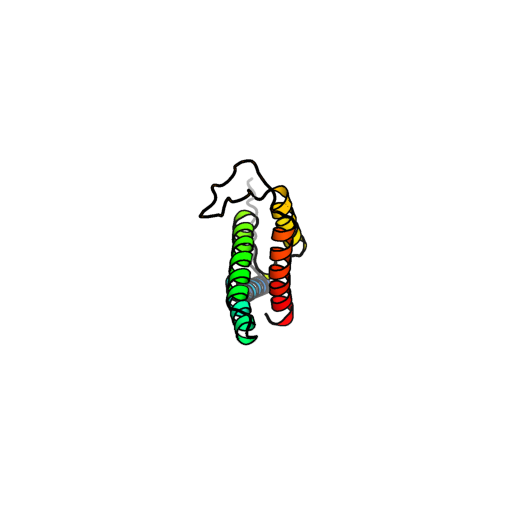650 -8.932 1.00 97.75 88 TYR A C 1
ATOM 721 O O . TYR A 1 88 ? 2.343 -5.232 -9.285 1.00 97.75 88 TYR A O 1
ATOM 729 N N . VAL A 1 89 ? 1.082 -6.910 -8.510 1.00 97.56 89 VAL A N 1
ATOM 730 C CA . VAL A 1 89 ? 2.188 -7.886 -8.486 1.00 97.56 89 VAL A CA 1
ATOM 731 C C . VAL A 1 89 ? 2.696 -8.204 -9.893 1.00 97.56 89 VAL A C 1
ATOM 733 O O . VAL A 1 89 ? 3.910 -8.294 -10.095 1.00 97.56 89 VAL A O 1
ATOM 736 N N . THR A 1 90 ? 1.792 -8.333 -10.862 1.00 97.69 90 THR A N 1
ATOM 737 C CA . THR A 1 90 ? 2.130 -8.578 -12.270 1.00 97.69 90 THR A CA 1
ATOM 738 C C . THR A 1 90 ? 2.908 -7.395 -12.835 1.00 97.69 90 THR A C 1
ATOM 740 O O . THR A 1 90 ? 4.017 -7.575 -13.337 1.00 97.69 90 THR A O 1
ATOM 743 N N . TRP A 1 91 ? 2.407 -6.179 -12.616 1.00 97.50 91 TRP A N 1
ATOM 744 C CA . TRP A 1 91 ? 3.065 -4.943 -13.024 1.00 97.50 91 TRP A CA 1
ATOM 745 C C . TRP A 1 91 ? 4.451 -4.785 -12.391 1.00 97.50 91 TRP A C 1
ATOM 747 O O . TRP A 1 91 ? 5.427 -4.483 -13.075 1.00 97.50 91 TRP A O 1
ATOM 757 N N . MET A 1 92 ? 4.593 -5.054 -11.088 1.00 96.00 92 MET A N 1
ATOM 758 C CA . MET A 1 92 ? 5.903 -5.012 -10.431 1.00 96.00 92 MET A CA 1
ATOM 759 C C . MET A 1 92 ? 6.897 -6.005 -11.037 1.00 96.00 92 MET A C 1
ATOM 761 O O . MET A 1 92 ? 8.092 -5.714 -11.055 1.00 96.00 92 MET A O 1
ATOM 765 N N . THR A 1 93 ? 6.425 -7.170 -11.478 1.00 95.88 93 THR A N 1
ATOM 766 C CA . THR A 1 93 ? 7.266 -8.250 -12.008 1.00 95.88 93 THR A CA 1
ATOM 767 C C . THR A 1 93 ? 7.693 -7.998 -13.450 1.00 95.88 93 THR A C 1
ATOM 769 O O . THR A 1 93 ? 8.830 -8.310 -13.789 1.00 95.88 93 THR A O 1
ATOM 772 N N . ASN A 1 94 ? 6.823 -7.404 -14.269 1.00 93.94 94 ASN A N 1
ATOM 773 C CA . ASN A 1 94 ? 7.024 -7.330 -15.718 1.00 93.94 94 ASN A CA 1
ATOM 774 C C . ASN A 1 94 ? 7.304 -5.913 -16.224 1.00 93.94 94 ASN A C 1
ATOM 776 O O . ASN A 1 94 ? 8.165 -5.725 -17.081 1.00 93.94 94 ASN A O 1
ATOM 780 N N . ASP A 1 95 ? 6.616 -4.918 -15.666 1.00 91.31 95 ASP A N 1
ATOM 781 C CA . ASP A 1 95 ? 6.450 -3.614 -16.316 1.00 91.31 95 ASP A CA 1
ATOM 782 C C . ASP A 1 95 ? 7.143 -2.488 -15.550 1.00 91.31 95 ASP A C 1
ATOM 784 O O . ASP A 1 95 ? 7.614 -1.518 -16.140 1.00 91.31 95 ASP A O 1
ATOM 788 N N . LYS A 1 96 ? 7.268 -2.614 -14.224 1.00 88.38 96 LYS A N 1
ATOM 789 C CA . LYS A 1 96 ? 7.877 -1.567 -13.406 1.00 88.38 96 LYS A CA 1
ATOM 790 C C . LYS A 1 96 ? 9.335 -1.346 -13.799 1.00 88.38 96 LYS A C 1
ATOM 792 O O . LYS A 1 96 ? 10.182 -2.218 -13.595 1.00 88.38 96 LYS A O 1
ATOM 797 N N . GLU A 1 97 ? 9.646 -0.140 -14.257 1.00 84.69 97 GLU A N 1
ATOM 798 C CA . GLU A 1 97 ? 11.017 0.267 -14.550 1.00 84.69 97 GLU A CA 1
ATOM 799 C C . GLU A 1 97 ? 11.914 0.206 -13.306 1.00 84.69 97 GLU A C 1
ATOM 801 O O . GLU A 1 97 ? 11.590 0.713 -12.220 1.00 84.69 97 GLU A O 1
ATOM 806 N N . LYS A 1 98 ? 13.090 -0.410 -13.460 1.00 77.94 98 LYS A N 1
ATOM 807 C CA . LYS A 1 98 ? 14.078 -0.479 -12.385 1.00 77.94 98 LYS A CA 1
ATOM 808 C C . LYS A 1 98 ? 14.667 0.902 -12.124 1.00 77.94 98 LYS A C 1
ATOM 810 O O . LYS A 1 98 ? 15.167 1.572 -13.021 1.00 77.94 98 LYS A O 1
ATOM 815 N N . PHE A 1 99 ? 14.709 1.260 -10.843 1.00 76.69 99 PHE A N 1
ATOM 816 C CA . PHE A 1 99 ? 15.309 2.498 -10.337 1.00 76.69 99 PHE A CA 1
ATOM 817 C C . PHE A 1 99 ? 14.605 3.799 -10.750 1.00 76.69 99 PHE A C 1
ATOM 819 O O . PHE A 1 99 ? 15.126 4.856 -10.415 1.00 76.69 99 PHE A O 1
ATOM 826 N N . ALA A 1 100 ? 13.418 3.748 -11.368 1.00 72.75 100 ALA A N 1
ATOM 827 C CA . ALA A 1 100 ? 12.634 4.949 -11.681 1.00 72.75 100 ALA A CA 1
ATOM 828 C C . ALA A 1 100 ? 12.413 5.848 -10.447 1.00 72.75 100 ALA A C 1
ATOM 830 O O . ALA A 1 100 ? 12.557 7.062 -10.522 1.00 72.75 100 ALA A O 1
ATOM 831 N N . ASP A 1 101 ? 12.195 5.236 -9.279 1.00 69.81 101 ASP A N 1
ATOM 832 C CA . ASP A 1 101 ? 11.959 5.946 -8.015 1.00 69.81 101 ASP A CA 1
ATOM 833 C C . ASP A 1 101 ? 13.236 6.132 -7.158 1.00 69.81 101 ASP A C 1
ATOM 835 O O . ASP A 1 101 ? 13.152 6.443 -5.966 1.00 69.81 101 ASP A O 1
ATOM 839 N N . HIS A 1 102 ? 14.436 5.852 -7.688 1.00 71.31 102 HIS A N 1
ATOM 840 C CA . HIS A 1 102 ? 15.662 5.787 -6.883 1.00 71.31 102 HIS A CA 1
ATOM 841 C C . HIS A 1 102 ? 16.485 7.082 -6.961 1.00 71.31 102 HIS A C 1
ATOM 843 O O . HIS A 1 102 ? 17.248 7.286 -7.893 1.00 71.31 102 HIS A O 1
ATOM 849 N N . HIS A 1 103 ? 16.462 7.898 -5.904 1.00 67.06 103 HIS A N 1
ATOM 850 C CA . HIS A 1 103 ? 17.203 9.174 -5.836 1.00 67.06 103 HIS A CA 1
ATOM 851 C C . HIS A 1 103 ? 18.713 9.099 -6.175 1.00 67.06 103 HIS A C 1
ATOM 853 O O . HIS A 1 103 ? 19.254 10.034 -6.749 1.00 67.06 103 HIS A O 1
ATOM 859 N N . ILE A 1 104 ? 19.403 7.998 -5.837 1.00 68.75 104 ILE A N 1
ATOM 860 C CA . ILE A 1 104 ? 20.853 7.829 -6.113 1.00 68.75 104 ILE A CA 1
ATOM 861 C C . ILE A 1 104 ? 21.148 7.162 -7.467 1.00 68.75 104 ILE A C 1
ATOM 863 O O . ILE A 1 104 ? 22.165 7.440 -8.098 1.00 68.75 104 ILE A O 1
ATOM 867 N N . LYS A 1 105 ? 20.309 6.218 -7.906 1.00 69.69 105 LYS A N 1
ATOM 868 C CA . LYS A 1 105 ? 20.594 5.382 -9.075 1.00 69.69 105 LYS A CA 1
ATOM 869 C C . LYS A 1 105 ? 19.762 5.916 -10.218 1.00 69.69 105 LYS A C 1
ATOM 871 O O . LYS A 1 105 ? 18.544 5.934 -10.110 1.00 69.69 105 LYS A O 1
ATOM 876 N N . ARG A 1 106 ? 20.410 6.314 -11.312 1.00 67.56 106 ARG A N 1
ATOM 877 C CA . ARG A 1 106 ? 19.682 6.738 -12.510 1.00 67.56 106 ARG A CA 1
ATOM 878 C C . ARG A 1 106 ? 18.750 5.610 -12.954 1.00 67.56 106 ARG A C 1
ATOM 880 O O . ARG A 1 106 ? 19.164 4.444 -12.946 1.00 67.56 106 ARG A O 1
ATOM 887 N N . SER A 1 107 ? 17.527 5.976 -13.345 1.00 65.50 107 SER A N 1
ATOM 888 C CA . SER A 1 107 ? 16.635 5.056 -14.049 1.00 65.50 107 SER A CA 1
ATOM 889 C C . SER A 1 107 ? 17.398 4.432 -15.217 1.00 65.50 107 SER A C 1
ATOM 891 O O . SER A 1 107 ? 18.240 5.089 -15.840 1.00 65.50 107 SER A O 1
ATOM 893 N N . LYS A 1 108 ? 17.151 3.149 -15.476 1.00 68.31 108 LYS A N 1
ATOM 894 C CA . LYS A 1 108 ? 17.648 2.464 -16.670 1.00 68.31 108 LYS A CA 1
ATOM 895 C C . LYS A 1 108 ? 16.449 2.217 -17.582 1.00 68.31 108 LYS A C 1
ATOM 897 O O . LYS A 1 108 ? 15.819 1.167 -17.432 1.00 68.31 108 LYS A O 1
ATOM 902 N N . PRO A 1 109 ? 16.131 3.164 -18.485 1.00 68.50 109 PRO A N 1
ATOM 903 C CA . PRO A 1 109 ? 15.026 3.009 -19.419 1.00 68.50 109 PRO A CA 1
ATOM 904 C C . PRO A 1 109 ? 15.152 1.680 -20.164 1.00 68.50 109 PRO A C 1
ATOM 906 O O . PRO A 1 109 ? 16.249 1.303 -20.581 1.00 68.50 109 PRO A O 1
ATOM 909 N N . GLY A 1 110 ? 14.048 0.946 -20.276 1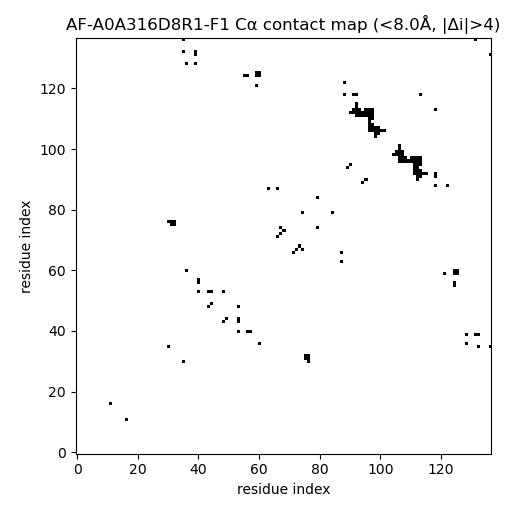.00 74.69 110 GLY A N 1
ATOM 910 C CA . GLY A 1 110 ? 14.007 -0.360 -20.939 1.00 74.69 110 GLY A CA 1
ATOM 911 C C . GLY A 1 110 ? 14.416 -1.562 -20.079 1.00 74.69 110 GLY A C 1
ATOM 912 O O . GLY A 1 110 ? 14.290 -2.690 -20.545 1.00 74.69 110 GLY A O 1
ATOM 913 N N . VAL A 1 111 ? 14.860 -1.374 -18.826 1.00 81.56 111 VAL A N 1
ATOM 914 C CA . VAL A 1 111 ? 15.021 -2.491 -17.877 1.00 81.56 111 VAL A CA 1
ATOM 915 C C . VAL A 1 111 ? 13.844 -2.513 -16.911 1.00 81.56 111 VAL A C 1
ATOM 917 O O . VAL A 1 111 ? 13.845 -1.829 -15.883 1.00 81.56 111 VAL A O 1
ATOM 920 N N . THR A 1 112 ? 12.857 -3.340 -17.227 1.00 89.12 112 THR A N 1
ATOM 921 C CA . THR A 1 112 ? 11.646 -3.512 -16.424 1.00 89.12 112 THR A CA 1
ATOM 922 C C . THR A 1 112 ? 11.742 -4.726 -15.494 1.00 89.12 112 THR A C 1
ATOM 924 O O . THR A 1 112 ? 12.691 -5.520 -15.548 1.00 89.12 112 THR A O 1
ATOM 927 N N . GLY A 1 113 ? 10.788 -4.813 -14.570 1.00 91.06 113 GLY A N 1
ATOM 928 C CA . GLY A 1 113 ? 10.597 -5.928 -13.653 1.00 91.06 113 GLY A CA 1
ATOM 929 C C . GLY A 1 113 ? 11.484 -5.884 -12.413 1.00 91.06 113 GLY A C 1
ATOM 930 O O . GLY A 1 113 ? 12.711 -5.932 -12.478 1.00 91.06 113 GLY A O 1
ATOM 931 N N . LEU A 1 114 ? 10.885 -5.818 -11.229 1.00 92.81 114 LEU A N 1
ATOM 932 C C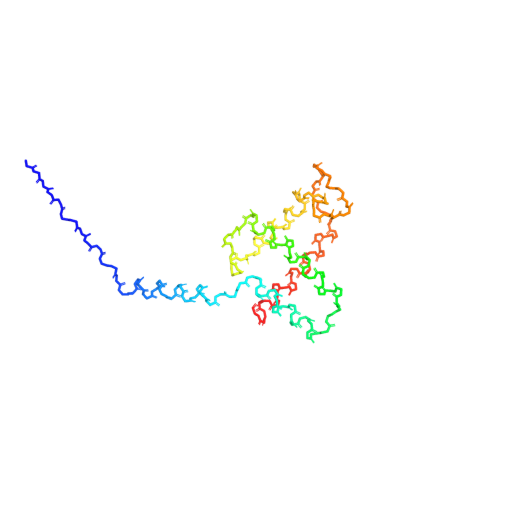A . LEU A 1 114 ? 11.618 -5.891 -9.968 1.00 92.81 114 LEU A CA 1
ATOM 933 C C . LEU A 1 114 ? 12.168 -7.299 -9.708 1.00 92.81 114 LEU A C 1
ATOM 935 O O . LEU A 1 114 ? 11.672 -8.300 -10.215 1.00 92.81 114 LEU A O 1
ATOM 939 N N . SER A 1 115 ? 13.192 -7.387 -8.851 1.00 9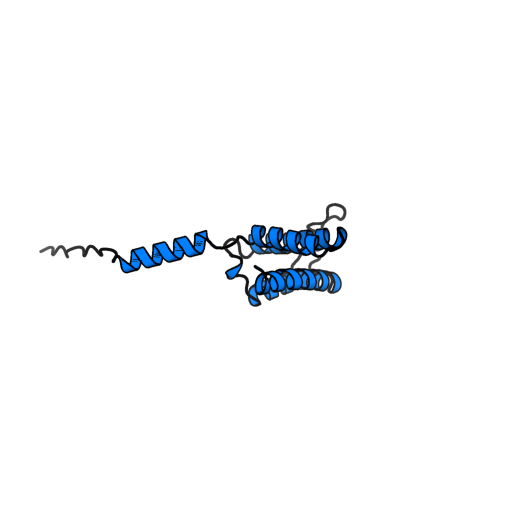3.44 115 SER A N 1
ATOM 940 C CA . SER A 1 115 ? 13.681 -8.694 -8.404 1.00 93.44 115 SER A CA 1
ATOM 941 C C . SER A 1 115 ? 12.591 -9.452 -7.625 1.00 93.44 115 SER A C 1
ATOM 943 O O . SER A 1 115 ? 11.858 -8.814 -6.856 1.00 93.44 115 SER A O 1
ATOM 945 N N . PRO A 1 116 ? 12.531 -10.796 -7.715 1.00 96.38 116 PRO A N 1
ATOM 946 C CA . PRO A 1 116 ? 11.572 -11.595 -6.950 1.00 96.38 116 PRO A CA 1
ATOM 947 C C . PRO A 1 116 ? 11.610 -11.306 -5.444 1.00 96.38 116 PRO A C 1
ATOM 949 O O . PRO A 1 116 ? 10.574 -11.208 -4.792 1.00 96.38 116 PRO A O 1
ATOM 952 N N . MET A 1 117 ? 12.804 -11.079 -4.883 1.00 96.88 117 MET A N 1
ATOM 953 C CA . MET A 1 117 ? 12.968 -10.721 -3.471 1.00 96.88 117 MET A CA 1
ATOM 954 C C . MET A 1 117 ? 12.275 -9.395 -3.127 1.00 96.88 117 MET A C 1
ATOM 956 O O . MET A 1 117 ? 11.557 -9.309 -2.130 1.00 96.88 117 MET A O 1
ATOM 960 N N . THR A 1 118 ? 12.441 -8.367 -3.964 1.00 95.19 118 THR A N 1
ATOM 961 C CA . THR A 1 118 ? 11.782 -7.066 -3.770 1.00 95.19 118 THR A CA 1
ATOM 962 C C . THR A 1 118 ? 10.262 -7.189 -3.850 1.00 95.19 118 THR A C 1
ATOM 964 O O . THR A 1 118 ? 9.567 -6.642 -2.993 1.00 95.19 118 THR A O 1
ATOM 967 N N . VAL A 1 119 ? 9.752 -7.920 -4.845 1.00 97.00 119 VAL A N 1
ATOM 968 C CA . VAL A 1 119 ? 8.312 -8.182 -5.003 1.00 97.00 119 VAL A CA 1
ATOM 969 C C . VAL A 1 119 ? 7.764 -8.870 -3.751 1.00 97.00 119 VAL A C 1
ATOM 971 O O . VAL A 1 119 ? 6.801 -8.394 -3.152 1.00 97.00 119 VAL A O 1
ATOM 974 N N . ASN A 1 120 ? 8.439 -9.918 -3.277 1.00 97.88 120 ASN A N 1
ATOM 975 C CA . ASN A 1 120 ? 8.025 -10.673 -2.097 1.00 97.88 120 ASN A CA 1
ATOM 976 C C . ASN A 1 120 ? 8.001 -9.829 -0.818 1.00 97.88 120 ASN A C 1
ATOM 978 O O . ASN A 1 120 ? 7.073 -9.961 -0.022 1.00 97.88 120 ASN A O 1
ATOM 982 N N . ILE A 1 121 ? 8.987 -8.952 -0.606 1.00 97.31 121 ILE A N 1
ATOM 983 C CA . ILE A 1 121 ? 8.983 -8.030 0.541 1.00 97.31 121 ILE A CA 1
ATOM 984 C C . ILE A 1 121 ? 7.744 -7.126 0.500 1.00 97.31 121 ILE A C 1
ATOM 986 O O . ILE A 1 121 ? 7.049 -7.004 1.509 1.00 97.31 121 ILE A O 1
ATOM 990 N N . ARG A 1 122 ? 7.435 -6.537 -0.663 1.00 96.50 122 ARG A N 1
ATOM 991 C CA . ARG A 1 122 ? 6.268 -5.656 -0.824 1.00 96.50 122 ARG A CA 1
ATOM 992 C C . ARG A 1 122 ? 4.957 -6.407 -0.599 1.00 96.50 122 ARG A C 1
ATOM 994 O O . ARG A 1 122 ? 4.073 -5.891 0.081 1.00 96.50 122 ARG A O 1
ATOM 1001 N N . ILE A 1 123 ? 4.845 -7.640 -1.098 1.00 97.62 123 ILE A N 1
ATOM 1002 C CA . ILE A 1 123 ? 3.682 -8.507 -0.850 1.00 97.62 123 ILE A CA 1
ATOM 1003 C C . ILE A 1 123 ? 3.493 -8.753 0.647 1.00 97.62 123 ILE A C 1
ATOM 1005 O O . ILE A 1 123 ? 2.371 -8.647 1.135 1.00 97.62 123 ILE A O 1
ATOM 1009 N N . ARG A 1 124 ? 4.565 -9.042 1.397 1.00 97.25 124 ARG A N 1
ATOM 1010 C CA . ARG A 1 124 ? 4.462 -9.262 2.849 1.00 97.25 124 ARG A CA 1
ATOM 1011 C C . ARG A 1 124 ? 3.937 -8.033 3.581 1.00 97.25 124 ARG A C 1
ATOM 1013 O O . ARG A 1 124 ? 3.051 -8.173 4.417 1.00 97.25 124 ARG A O 1
ATOM 1020 N N . THR A 1 125 ? 4.428 -6.843 3.242 1.00 96.94 125 THR A N 1
ATOM 1021 C CA . THR A 1 125 ? 3.935 -5.610 3.869 1.00 96.94 125 THR A CA 1
ATOM 1022 C C . THR A 1 125 ? 2.493 -5.293 3.494 1.00 96.94 125 THR A C 1
ATOM 1024 O O . THR A 1 125 ? 1.730 -4.884 4.360 1.00 96.94 125 THR A O 1
ATOM 1027 N N . MET A 1 126 ? 2.091 -5.543 2.242 1.00 95.62 126 MET A N 1
ATOM 1028 C CA . MET A 1 126 ? 0.694 -5.376 1.827 1.00 95.62 126 MET A CA 1
ATOM 1029 C C . MET A 1 126 ? -0.228 -6.352 2.553 1.00 95.62 126 MET A C 1
ATOM 1031 O O . MET A 1 126 ? -1.276 -5.948 3.031 1.00 95.62 126 MET A O 1
ATOM 1035 N N . ARG A 1 127 ? 0.170 -7.624 2.682 1.00 96.69 127 ARG A N 1
ATOM 1036 C CA . ARG A 1 127 ? -0.604 -8.617 3.439 1.00 96.69 127 ARG A CA 1
ATOM 1037 C C . ARG A 1 127 ? -0.791 -8.198 4.890 1.00 96.69 127 ARG A C 1
ATOM 1039 O O . ARG A 1 127 ? -1.900 -8.289 5.385 1.00 96.69 127 ARG A O 1
ATOM 1046 N N . ALA A 1 128 ? 0.265 -7.725 5.551 1.00 96.81 128 ALA A N 1
ATOM 1047 C CA . ALA A 1 128 ? 0.157 -7.241 6.925 1.00 96.81 128 ALA A CA 1
ATOM 1048 C C . ALA A 1 128 ? -0.853 -6.088 7.048 1.00 96.81 128 ALA A C 1
ATOM 1050 O O . ALA A 1 128 ? -1.679 -6.112 7.953 1.00 96.81 128 ALA A O 1
ATOM 1051 N N . PHE A 1 129 ? -0.816 -5.132 6.115 1.00 97.19 129 PHE A N 1
ATOM 1052 C CA . PHE A 1 129 ? -1.755 -4.012 6.069 1.00 97.19 129 PHE A CA 1
ATOM 1053 C C . PHE A 1 129 ? -3.201 -4.465 5.818 1.00 97.19 129 PHE A C 1
ATOM 1055 O O . PHE A 1 129 ? -4.067 -4.202 6.639 1.00 97.19 129 PHE A O 1
ATOM 1062 N N . PHE A 1 130 ? -3.468 -5.199 4.733 1.00 95.94 130 PHE A N 1
ATOM 1063 C CA . PHE A 1 130 ? -4.836 -5.610 4.392 1.00 95.94 130 PHE A CA 1
ATOM 1064 C C . PHE A 1 130 ? -5.430 -6.617 5.382 1.00 95.94 130 PHE A C 1
ATOM 1066 O O . PHE A 1 130 ? -6.633 -6.589 5.621 1.00 95.94 130 PHE A O 1
ATOM 1073 N N . ASN A 1 131 ? -4.609 -7.484 5.983 1.00 95.94 131 ASN A N 1
ATOM 1074 C CA . ASN A 1 131 ? -5.075 -8.361 7.056 1.00 95.94 131 ASN A CA 1
ATOM 1075 C C . ASN A 1 131 ? -5.474 -7.553 8.291 1.00 95.94 131 ASN A C 1
ATOM 1077 O O . ASN A 1 131 ? -6.500 -7.862 8.884 1.00 95.94 131 ASN A O 1
ATOM 1081 N N . TRP A 1 132 ? -4.685 -6.534 8.652 1.00 96.38 132 TRP A N 1
ATOM 1082 C CA . TRP A 1 132 ? -5.033 -5.631 9.745 1.00 96.38 132 TRP A CA 1
ATOM 1083 C C . TRP A 1 132 ? -6.324 -4.869 9.442 1.00 96.38 132 TRP A C 1
ATOM 1085 O O . TRP A 1 132 ? -7.198 -4.836 10.298 1.00 96.38 132 TRP A O 1
ATOM 1095 N N . CYS A 1 133 ? -6.503 -4.367 8.214 1.00 93.44 133 CYS A N 1
ATOM 1096 C CA . CYS A 1 133 ? -7.764 -3.730 7.835 1.00 93.44 133 CYS A CA 1
ATOM 1097 C C . CYS A 1 133 ? -8.955 -4.678 8.020 1.00 93.44 133 CYS A C 1
ATOM 1099 O O . CYS A 1 133 ? -9.967 -4.331 8.608 1.00 93.44 133 CYS A O 1
ATOM 1101 N N . GLN A 1 134 ? -8.814 -5.934 7.595 1.00 91.94 134 GLN A N 1
ATOM 1102 C CA . GLN A 1 134 ? -9.885 -6.917 7.739 1.00 91.94 134 GLN A CA 1
ATOM 1103 C C . GLN A 1 134 ? -10.202 -7.280 9.202 1.00 91.94 134 GLN A C 1
ATOM 1105 O O . GLN A 1 134 ? -11.333 -7.683 9.483 1.00 91.94 134 GLN A O 1
ATOM 1110 N N . SER A 1 135 ? -9.225 -7.206 10.111 1.00 91.94 135 SER A N 1
ATOM 1111 C CA . SER A 1 135 ? -9.392 -7.606 11.513 1.00 91.94 135 SER A CA 1
ATOM 1112 C C . SER A 1 135 ? -9.721 -6.456 12.463 1.00 91.94 135 SER A C 1
ATOM 1114 O O . SER A 1 135 ? -10.397 -6.685 13.461 1.00 91.94 135 SER A O 1
ATOM 1116 N N . GLU A 1 136 ? -9.211 -5.256 12.192 1.00 86.38 136 GLU A N 1
ATOM 1117 C CA . GLU A 1 136 ? -9.189 -4.124 13.126 1.00 86.38 136 GLU A CA 1
ATOM 1118 C C . GLU A 1 136 ? -9.682 -2.793 12.516 1.00 86.38 136 GLU A C 1
ATOM 1120 O O . GLU A 1 136 ? -9.971 -1.887 13.300 1.00 86.38 136 GLU A O 1
ATOM 1125 N N . GLY A 1 137 ? -9.806 -2.646 11.180 1.00 62.12 137 GLY A N 1
ATOM 1126 C CA . GLY A 1 137 ? -10.223 -1.376 10.545 1.00 62.12 137 GLY A CA 1
ATOM 1127 C C . GLY A 1 137 ? -10.345 -1.358 9.020 1.00 62.12 137 GLY A C 1
ATOM 1128 O O . GLY A 1 137 ? -9.314 -1.118 8.346 1.00 62.12 137 GLY A O 1
#

Solvent-accessible surface area (backbone atoms only — not comparable to full-atom values): 8101 Å² total; per-residue (Å²): 139,82,84,82,76,81,82,80,80,82,75,84,50,68,69,65,50,52,51,51,50,49,54,50,49,56,60,71,68,54,70,46,59,71,53,48,50,53,52,49,50,50,52,41,51,75,73,63,54,51,72,67,56,53,52,50,44,55,54,46,48,49,54,52,50,54,50,36,53,75,78,41,69,86,66,48,56,90,69,66,42,75,63,58,54,47,51,52,53,48,39,39,49,59,60,36,55,40,42,68,90,37,94,86,45,76,54,43,88,91,43,47,25,49,54,69,69,60,51,50,54,44,49,52,48,49,50,56,51,54,51,43,34,77,74,78,89

Secondary structure (DSSP, 8-state):
----------PPPHHHHHHHHHHHHHHHHSPPHHHHHHHHHHHHHHTT--HHHHHHHHHHHHHHHHHHHHH-TT--GGG--HHHHHHHHHHHHHTPBTTTT-SSSPP-TT-B---HHHHHHHHHHHHHHHHHHHHH-